Protein AF-A0A8I0GYC1-F1 (afdb_monomer)

Structure (mmCIF, N/CA/C/O backbone):
data_AF-A0A8I0GYC1-F1
#
_entry.id   AF-A0A8I0GYC1-F1
#
loop_
_atom_site.group_PDB
_atom_site.id
_atom_site.type_symbol
_atom_site.label_atom_id
_atom_site.label_alt_id
_atom_site.label_comp_id
_atom_site.label_asym_id
_atom_site.label_entity_id
_atom_site.label_seq_id
_atom_site.pdbx_PDB_ins_code
_atom_site.Cartn_x
_atom_site.Cartn_y
_atom_site.Cartn_z
_atom_site.occupancy
_atom_site.B_iso_or_equiv
_atom_site.auth_seq_id
_atom_site.auth_comp_id
_atom_site.auth_asym_id
_atom_site.auth_atom_id
_atom_site.pdbx_PDB_model_num
ATOM 1 N N . GLU A 1 1 ? -3.637 -10.902 -3.541 1.00 85.88 1 GLU A N 1
ATOM 2 C CA . GLU A 1 1 ? -4.536 -10.301 -2.534 1.00 85.88 1 GLU A CA 1
ATOM 3 C C . GLU A 1 1 ? -5.171 -11.418 -1.718 1.00 85.88 1 GLU A C 1
ATOM 5 O O . GLU A 1 1 ? -5.331 -12.510 -2.261 1.00 85.88 1 GLU A O 1
ATOM 10 N N . LEU A 1 2 ? -5.474 -11.180 -0.439 1.00 95.38 2 LEU A N 1
ATOM 11 C CA . LEU A 1 2 ? -6.122 -12.148 0.456 1.00 95.38 2 LEU A CA 1
ATOM 12 C C . LEU A 1 2 ? -7.540 -11.656 0.765 1.00 95.38 2 LEU A C 1
ATOM 14 O O . LEU A 1 2 ? -7.692 -10.541 1.253 1.00 95.38 2 LEU A O 1
ATOM 18 N N . LYS A 1 3 ? -8.556 -12.472 0.455 1.00 92.81 3 LYS A N 1
ATOM 19 C CA . LYS A 1 3 ? -9.965 -12.039 0.398 1.00 92.81 3 LYS A CA 1
ATOM 20 C C . LYS A 1 3 ? -10.510 -11.494 1.722 1.00 92.81 3 LYS A C 1
ATOM 22 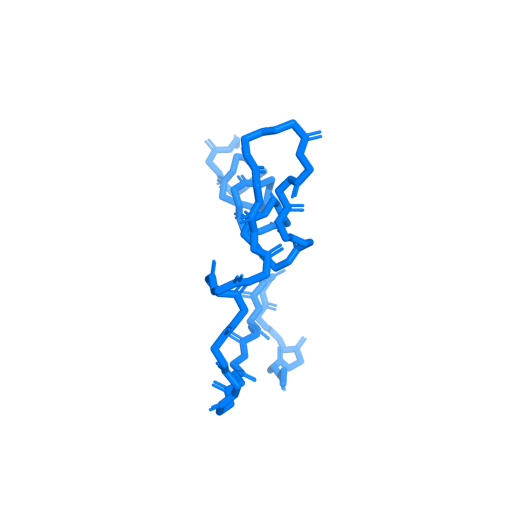O O . LYS A 1 3 ? -11.229 -10.506 1.696 1.00 92.81 3 LYS A O 1
ATOM 27 N N . ASP A 1 4 ? -10.135 -12.096 2.847 1.00 94.38 4 ASP A N 1
AT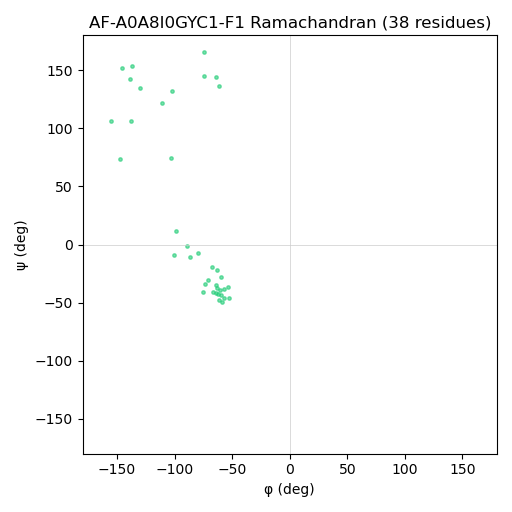OM 28 C CA . ASP A 1 4 ? -10.692 -11.761 4.168 1.00 94.38 4 ASP A CA 1
ATOM 29 C C . ASP A 1 4 ? -9.799 -10.810 4.983 1.00 94.38 4 ASP A C 1
ATOM 31 O O . ASP A 1 4 ? -10.010 -10.614 6.178 1.00 94.38 4 ASP A O 1
ATOM 35 N N . HIS A 1 5 ? -8.777 -10.220 4.354 1.00 94.81 5 HIS A N 1
ATOM 36 C CA . HIS A 1 5 ? -7.899 -9.254 5.006 1.00 94.81 5 HIS A CA 1
ATOM 37 C C . HIS A 1 5 ? -8.264 -7.824 4.578 1.00 94.81 5 HIS A C 1
ATOM 39 O O . HIS A 1 5 ? -8.352 -7.564 3.377 1.00 94.81 5 HIS A O 1
ATOM 45 N N . PRO A 1 6 ? -8.412 -6.867 5.518 1.00 93.31 6 PRO A N 1
ATOM 46 C CA . PRO A 1 6 ? -8.917 -5.519 5.224 1.00 93.31 6 PRO A CA 1
ATOM 47 C C . PRO A 1 6 ? -8.058 -4.744 4.217 1.00 93.31 6 PRO A C 1
ATOM 49 O O . PRO A 1 6 ? -8.565 -3.900 3.483 1.00 93.31 6 PRO A O 1
ATOM 52 N N . TRP A 1 7 ? -6.758 -5.039 4.158 1.00 96.81 7 TRP A N 1
ATOM 53 C CA . TRP A 1 7 ? -5.867 -4.553 3.105 1.00 96.81 7 TRP A CA 1
ATOM 54 C C . TRP A 1 7 ? -4.667 -5.492 2.941 1.00 96.81 7 TRP A C 1
ATOM 56 O O . TRP A 1 7 ? -3.810 -5.542 3.819 1.00 96.81 7 TRP A O 1
ATOM 66 N N . PHE A 1 8 ? -4.611 -6.301 1.877 1.00 96.81 8 PHE A N 1
ATOM 67 C CA . PHE A 1 8 ? -3.494 -7.230 1.639 1.00 96.81 8 PHE A CA 1
ATOM 68 C C . PHE A 1 8 ? -3.074 -7.240 0.173 1.00 96.81 8 PHE A C 1
ATOM 70 O O . PHE A 1 8 ? -3.740 -7.840 -0.675 1.00 96.81 8 PHE A O 1
ATOM 77 N N . VAL A 1 9 ? -1.925 -6.632 -0.113 1.00 96.62 9 VAL A N 1
ATOM 78 C CA . VAL A 1 9 ? -1.332 -6.586 -1.451 1.00 96.62 9 VAL A CA 1
ATOM 79 C C . VAL A 1 9 ? 0.128 -7.020 -1.378 1.00 96.62 9 VAL A C 1
ATOM 81 O O . VAL A 1 9 ? 0.872 -6.577 -0.510 1.00 96.62 9 VAL A O 1
ATOM 84 N N . ALA A 1 10 ? 0.540 -7.874 -2.313 1.00 96.44 10 ALA A N 1
ATOM 85 C CA . ALA A 1 10 ? 1.923 -8.304 -2.480 1.00 96.44 10 ALA A CA 1
ATOM 86 C C . ALA A 1 10 ? 2.258 -8.342 -3.974 1.00 96.44 10 ALA A C 1
ATOM 88 O O . ALA A 1 10 ? 1.417 -8.719 -4.793 1.00 96.44 10 ALA A O 1
ATOM 89 N N . THR A 1 11 ? 3.476 -7.948 -4.333 1.00 96.50 11 THR A N 1
ATOM 90 C CA . THR A 1 11 ? 3.965 -7.965 -5.715 1.00 96.50 11 THR A CA 1
ATOM 91 C C . THR A 1 11 ? 5.456 -8.281 -5.744 1.00 96.50 11 THR A C 1
ATOM 93 O O . THR A 1 11 ? 6.164 -7.988 -4.787 1.00 96.50 11 THR A O 1
ATOM 96 N N . GLN A 1 12 ? 5.918 -8.887 -6.840 1.00 98.12 12 GLN A N 1
ATOM 97 C CA . GLN A 1 12 ? 7.342 -9.118 -7.120 1.00 98.12 12 GLN A CA 1
ATOM 98 C C . GLN A 1 12 ? 8.002 -7.917 -7.818 1.00 98.12 12 GLN A C 1
ATOM 100 O O . GLN A 1 12 ? 9.215 -7.879 -7.985 1.00 98.12 12 GLN A O 1
ATOM 105 N N . ALA A 1 13 ? 7.207 -6.948 -8.278 1.00 97.69 13 ALA A N 1
ATOM 106 C CA . ALA A 1 13 ? 7.732 -5.734 -8.888 1.00 97.69 13 ALA A CA 1
ATOM 107 C C . ALA A 1 13 ? 8.327 -4.784 -7.835 1.00 97.69 13 ALA A C 1
ATOM 109 O O . ALA A 1 13 ? 8.019 -4.894 -6.652 1.00 97.69 13 ALA A O 1
ATOM 110 N N . HIS A 1 14 ? 9.088 -3.792 -8.311 1.00 98.12 14 HIS A N 1
ATOM 111 C CA . HIS A 1 14 ? 9.659 -2.703 -7.511 1.00 98.12 14 HIS A CA 1
ATOM 112 C C . HIS A 1 14 ? 8.875 -1.380 -7.696 1.00 98.12 14 HIS A C 1
ATOM 114 O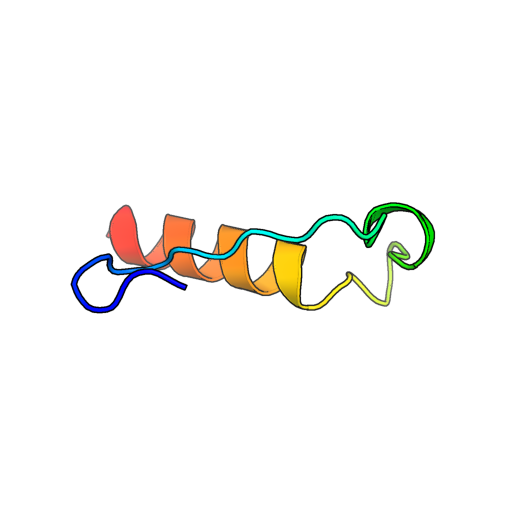 O . HIS A 1 14 ? 9.313 -0.4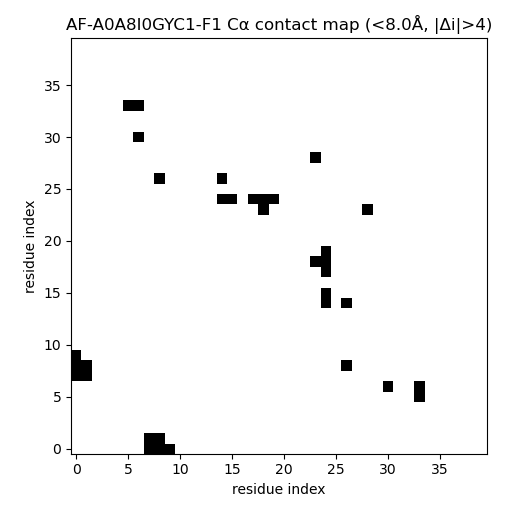88 -8.439 1.00 98.12 14 HIS A O 1
ATOM 120 N N . PRO A 1 15 ? 7.667 -1.232 -7.108 1.00 97.25 15 PRO A N 1
ATOM 121 C CA . PRO A 1 15 ? 6.848 -0.021 -7.234 1.00 97.25 15 PRO A CA 1
ATOM 122 C C . PRO A 1 15 ? 7.509 1.233 -6.640 1.00 97.25 15 PRO A C 1
ATOM 124 O O . PRO A 1 15 ? 7.177 2.352 -7.045 1.00 97.25 15 PRO A O 1
ATOM 127 N N . GLU A 1 16 ? 8.465 1.069 -5.727 1.00 97.31 16 GLU A N 1
ATOM 128 C CA . GLU A 1 16 ? 9.275 2.138 -5.142 1.00 97.31 16 GLU A CA 1
ATOM 129 C C . GLU A 1 16 ? 10.020 2.942 -6.209 1.00 97.31 16 GLU A C 1
ATOM 131 O O . GLU A 1 16 ? 10.024 4.172 -6.157 1.00 97.31 16 GLU A O 1
ATOM 136 N N . LEU A 1 17 ? 10.521 2.284 -7.258 1.00 97.94 17 LEU A N 1
ATOM 137 C CA . LEU A 1 17 ? 11.260 2.944 -8.339 1.00 97.94 17 LEU A CA 1
ATOM 138 C C . LEU A 1 17 ? 10.367 3.872 -9.183 1.00 97.94 17 LEU A C 1
ATOM 140 O O . LEU A 1 17 ? 10.853 4.782 -9.868 1.00 97.94 17 LEU A O 1
ATOM 144 N N . LYS A 1 18 ? 9.043 3.680 -9.125 1.00 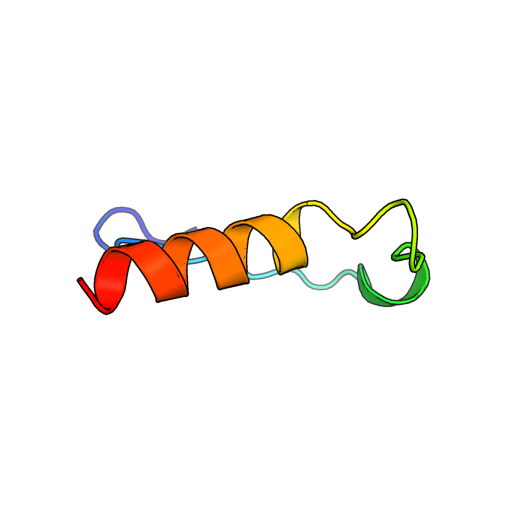97.00 18 LYS A N 1
ATOM 145 C CA . LYS A 1 18 ? 8.042 4.477 -9.852 1.00 97.00 18 LYS A CA 1
ATOM 146 C C . LYS A 1 18 ? 7.358 5.544 -8.992 1.00 97.00 18 LYS A C 1
ATOM 148 O O . LYS A 1 18 ? 6.661 6.392 -9.547 1.00 97.00 18 LYS A O 1
ATOM 153 N N . SER A 1 19 ? 7.564 5.542 -7.676 1.00 97.69 19 SER A N 1
ATOM 154 C CA . SER A 1 19 ? 7.001 6.555 -6.775 1.00 97.69 19 SER A CA 1
ATOM 155 C C . SER A 1 19 ? 7.748 7.890 -6.898 1.00 97.69 19 SER A C 1
ATOM 157 O O . SER A 1 19 ? 8.958 7.916 -7.134 1.00 97.69 19 SER A O 1
ATOM 159 N N . ARG A 1 20 ? 7.045 9.021 -6.769 1.00 97.81 20 ARG A N 1
ATOM 160 C CA . ARG A 1 20 ? 7.624 10.379 -6.760 1.00 97.81 20 ARG A CA 1
ATOM 161 C C . ARG A 1 20 ? 6.961 11.221 -5.662 1.00 97.81 20 ARG A C 1
ATOM 163 O O . ARG A 1 20 ? 5.793 10.968 -5.378 1.00 97.81 20 ARG A O 1
ATOM 170 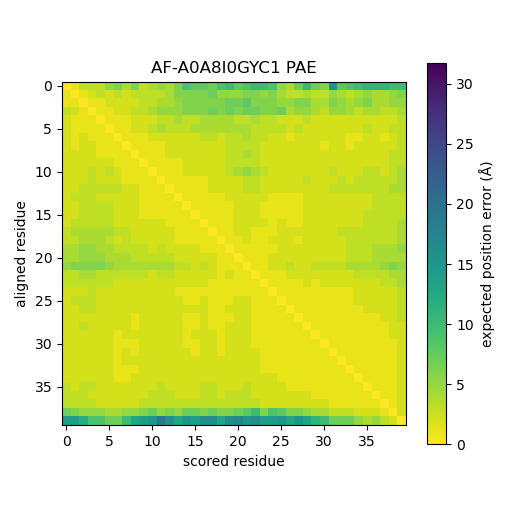N N . PRO A 1 21 ? 7.624 12.256 -5.106 1.00 96.06 21 PRO A N 1
ATOM 171 C CA . PRO A 1 21 ? 7.056 13.070 -4.024 1.00 96.06 21 PRO A CA 1
ATOM 172 C C . PRO A 1 21 ? 5.662 13.641 -4.331 1.00 96.06 21 PRO A C 1
ATOM 174 O O . PRO A 1 21 ? 4.739 13.476 -3.544 1.00 96.06 21 PRO A O 1
ATOM 177 N N . ASN A 1 22 ? 5.475 14.213 -5.526 1.00 97.31 22 ASN A N 1
ATOM 178 C CA . ASN A 1 22 ? 4.193 14.802 -5.949 1.00 97.31 22 ASN A CA 1
ATOM 179 C C . ASN A 1 22 ? 3.255 13.797 -6.640 1.00 97.31 22 ASN A C 1
ATOM 181 O O . ASN A 1 22 ? 2.164 14.154 -7.077 1.00 97.31 22 ASN A O 1
ATOM 185 N N . ARG A 1 23 ? 3.694 12.545 -6.803 1.00 96.88 23 ARG A N 1
ATOM 186 C CA . ARG A 1 23 ? 2.927 11.479 -7.452 1.00 96.88 23 ARG A CA 1
ATOM 187 C C . ARG A 1 23 ? 3.285 10.140 -6.800 1.00 96.88 23 ARG A C 1
ATOM 189 O O . ARG A 1 23 ? 4.043 9.361 -7.389 1.00 96.88 23 ARG A O 1
ATOM 196 N N . PRO A 1 24 ? 2.806 9.897 -5.5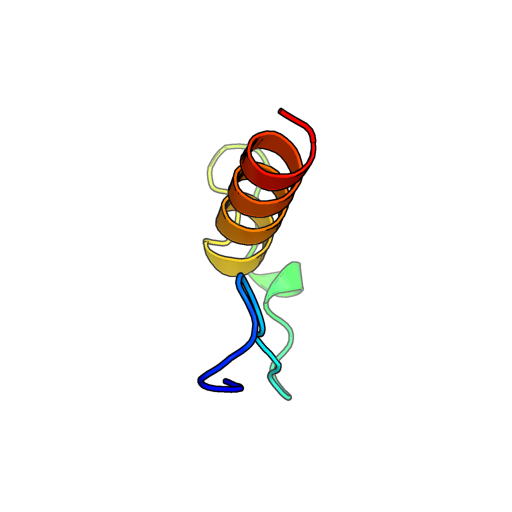68 1.00 97.50 24 PRO A N 1
ATOM 197 C CA . PRO A 1 24 ? 3.102 8.666 -4.857 1.00 97.50 24 PRO A CA 1
ATOM 198 C C . PRO A 1 24 ? 2.512 7.475 -5.607 1.00 97.50 24 PRO A C 1
ATOM 200 O O . PRO A 1 24 ? 1.431 7.564 -6.196 1.00 97.50 24 PRO A O 1
ATOM 203 N N . HIS A 1 25 ? 3.223 6.349 -5.589 1.00 98.31 25 HIS A N 1
ATOM 204 C CA . HIS A 1 25 ? 2.699 5.128 -6.186 1.00 98.31 25 HIS A CA 1
ATOM 205 C C . HIS A 1 25 ? 1.400 4.707 -5.465 1.00 98.31 25 HIS A C 1
ATOM 207 O O . HIS A 1 25 ? 1.377 4.715 -4.228 1.00 98.31 25 HIS A O 1
ATOM 213 N N . PRO A 1 26 ? 0.342 4.291 -6.192 1.00 97.31 26 PRO A N 1
ATOM 214 C CA . PRO A 1 26 ? -0.954 3.956 -5.595 1.00 97.31 26 PRO A CA 1
ATOM 215 C C . PRO A 1 26 ? -0.878 2.922 -4.469 1.00 97.31 26 PRO A C 1
ATOM 217 O O . PRO A 1 26 ? -1.576 3.060 -3.475 1.00 97.31 26 PRO A O 1
ATOM 220 N N . LEU A 1 27 ? 0.019 1.937 -4.589 1.00 97.25 27 LEU A N 1
ATOM 221 C CA . LEU A 1 27 ? 0.239 0.925 -3.548 1.00 97.25 27 LEU A CA 1
ATOM 222 C C . LEU A 1 27 ? 0.622 1.531 -2.192 1.00 97.25 27 LEU A C 1
ATOM 224 O O . LEU A 1 27 ? 0.051 1.150 -1.178 1.00 97.25 27 LEU A O 1
ATOM 228 N N . PHE A 1 28 ? 1.550 2.491 -2.165 1.00 97.44 28 PHE A N 1
ATOM 229 C CA . PHE A 1 28 ? 1.983 3.104 -0.907 1.00 97.44 28 PHE A CA 1
ATOM 230 C C . PHE A 1 28 ? 0.941 4.083 -0.375 1.00 97.44 28 PHE A C 1
ATOM 232 O O . PHE A 1 28 ? 0.664 4.086 0.819 1.00 97.44 28 PHE A O 1
ATOM 239 N N . LYS A 1 29 ? 0.323 4.881 -1.258 1.00 97.69 29 LYS A N 1
ATOM 240 C CA . LYS A 1 29 ? -0.753 5.797 -0.862 1.00 97.69 29 LYS A CA 1
ATOM 241 C C . LYS A 1 29 ? -1.925 5.027 -0.236 1.00 97.69 29 LYS A C 1
ATOM 243 O O . LYS A 1 29 ? -2.341 5.356 0.869 1.00 97.69 29 LYS A O 1
ATOM 248 N N . GLY A 1 30 ? -2.388 3.973 -0.909 1.00 96.88 30 GLY A N 1
ATOM 249 C CA . GLY A 1 30 ? -3.483 3.129 -0.436 1.00 96.88 30 GLY A CA 1
ATOM 250 C C . GLY A 1 30 ? -3.153 2.385 0.859 1.00 96.88 30 GLY A C 1
ATOM 251 O O . GLY A 1 30 ? -4.028 2.247 1.707 1.00 96.88 30 GLY A O 1
ATOM 252 N N . PHE A 1 31 ? -1.897 1.965 1.056 1.00 97.50 31 PHE A N 1
ATOM 253 C CA . PHE A 1 31 ? -1.463 1.360 2.320 1.00 97.50 31 PHE A CA 1
ATOM 254 C C 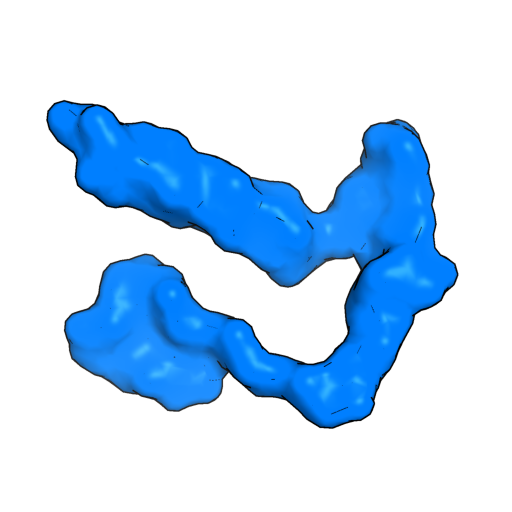. PHE A 1 31 ? -1.617 2.325 3.502 1.00 97.50 31 PHE A C 1
ATOM 256 O O . PHE A 1 31 ? -2.184 1.957 4.528 1.00 97.50 31 PHE A O 1
ATOM 263 N N . ILE A 1 32 ? -1.160 3.573 3.353 1.00 97.31 32 ILE A N 1
ATOM 264 C CA . ILE A 1 32 ? -1.279 4.582 4.414 1.00 97.31 32 ILE A CA 1
ATOM 265 C C . ILE A 1 32 ? -2.745 4.945 4.669 1.00 97.31 32 ILE A C 1
ATOM 267 O O . ILE A 1 32 ? -3.151 5.049 5.822 1.00 97.31 32 ILE A O 1
ATOM 271 N N . GLU A 1 33 ? -3.562 5.089 3.623 1.00 97.44 33 GLU A N 1
ATOM 272 C CA . GLU A 1 33 ? -5.006 5.324 3.772 1.00 97.44 33 GLU A CA 1
ATOM 273 C C . GLU A 1 33 ? -5.697 4.180 4.530 1.00 97.44 33 GLU A C 1
ATOM 275 O O . GLU A 1 33 ? -6.492 4.432 5.437 1.00 97.44 33 GLU A O 1
ATOM 280 N N . ALA A 1 34 ? -5.360 2.926 4.217 1.00 97.38 34 ALA A N 1
ATOM 281 C CA . ALA A 1 34 ? -5.880 1.766 4.931 1.00 97.38 34 ALA A CA 1
ATOM 282 C C . ALA A 1 34 ? -5.425 1.735 6.397 1.00 97.38 34 ALA A C 1
ATOM 284 O O . ALA A 1 34 ? -6.243 1.476 7.277 1.00 97.38 34 ALA A O 1
ATOM 285 N N . ALA A 1 35 ? -4.161 2.066 6.674 1.00 97.75 35 ALA A N 1
ATOM 286 C CA . ALA A 1 35 ? -3.640 2.164 8.037 1.00 97.75 35 ALA A CA 1
ATOM 287 C C . ALA A 1 35 ? -4.351 3.260 8.850 1.00 97.75 35 ALA A C 1
ATOM 289 O O . ALA A 1 35 ? -4.733 3.028 9.997 1.00 97.75 35 ALA A O 1
ATOM 290 N N . LEU A 1 36 ? -4.593 4.430 8.246 1.00 97.69 36 LEU A N 1
ATOM 291 C CA . LEU A 1 36 ? -5.354 5.515 8.874 1.00 97.69 36 LEU A CA 1
ATOM 292 C C . LEU A 1 36 ? -6.803 5.113 9.161 1.00 97.69 36 LEU A C 1
ATOM 294 O O . LEU A 1 36 ? -7.343 5.514 10.186 1.00 97.69 36 LEU A O 1
ATOM 298 N N . ASN A 1 37 ? -7.438 4.343 8.275 1.00 96.81 37 ASN A N 1
ATOM 299 C CA . ASN A 1 37 ? -8.798 3.853 8.498 1.00 96.81 37 ASN A CA 1
ATOM 300 C C . ASN A 1 37 ? -8.861 2.742 9.552 1.00 96.81 37 ASN A C 1
ATOM 302 O O . ASN A 1 37 ? -9.833 2.691 10.290 1.00 96.81 37 ASN A O 1
ATOM 306 N N . TYR A 1 38 ? -7.842 1.885 9.639 1.00 96.62 38 TYR A N 1
ATOM 307 C CA . TYR A 1 38 ? -7.761 0.830 10.654 1.00 96.62 38 TYR A CA 1
ATOM 308 C C . TYR A 1 38 ? -7.485 1.378 12.062 1.00 96.62 38 TYR A C 1
ATOM 310 O O . TYR A 1 38 ? -7.898 0.786 13.050 1.00 96.62 38 TYR A O 1
ATOM 318 N N . SER A 1 39 ? -6.764 2.499 12.157 1.00 93.00 39 SER A N 1
ATOM 319 C CA . SER A 1 39 ? -6.433 3.148 13.432 1.00 93.00 39 SER A CA 1
ATOM 320 C C . SER A 1 39 ? -7.574 3.991 14.023 1.00 93.00 39 SER A C 1
ATOM 322 O O . SER A 1 39 ? -7.401 4.521 15.123 1.00 93.00 39 SER A O 1
ATOM 324 N N . LYS A 1 40 ? -8.674 4.187 13.290 1.00 75.31 40 LYS A N 1
ATOM 325 C CA . LYS A 1 40 ? -9.872 4.882 13.781 1.00 75.31 40 LYS A CA 1
ATOM 326 C C . LYS A 1 40 ? -10.764 3.920 14.549 1.00 75.31 40 LYS A C 1
ATOM 328 O O . LYS A 1 40 ? -11.330 4.380 15.562 1.00 75.31 40 LYS A O 1
#

Organism: NCBI:txid611301

Mean predicted aligned error: 2.56 Å

Secondary structure (DSSP, 8-state):
--TTSSS----SS-GGGG-BTTB--HHHHHHHHHHHHHT-

Sequence (40 aa):
ELKDHPWFVATQAHPELKSRPNRPHPLFKGFIEAALNYSK

Foldseek 3Di:
DDDPDLDDDDDPDDCVVVADPVRGRPNVVVVVVSVVVVVD

Radius of gyration: 11.47 Å; Cα contacts (8 Å, |Δi|>4): 17; chains: 1; bounding box: 22×27×24 Å

Solvent-accessible surface area (backbone atoms only — not comparable to full-atom values): 2718 Å² total; per-residue (Å²): 110,49,93,91,45,101,81,46,82,80,76,92,71,71,62,72,83,67,38,40,95,97,50,62,34,67,72,61,53,52,50,52,54,50,50,59,60,71,74,104

pLDDT: mean 95.95, std 3.95, range [75.31, 98.31]

InterPro domains:
  IPR004468 CTP synthase [PTHR11550] (1-37)
  IPR017926 Glutamine amidotransferase [PF00117] (3-33)
  IPR029062 Class I glutamine amidotransferase-like [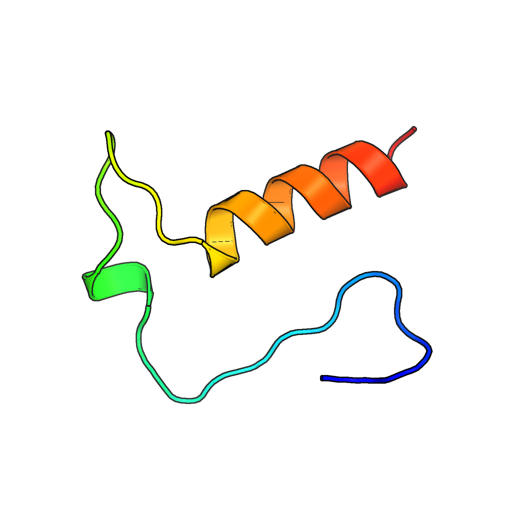G3DSA:3.40.50.880] (1-40)
  IPR029062 Class I glutamine amidotransferase-like [SSF52317] (1-39)